Protein AF-A0A953YZH9-F1 (afdb_monomer_lite)

Foldseek 3Di:
DDPDDDPVVVVVVVVCVVVVVPVPVDVVVPDPDDDPDPDDDDDPVDPPVAPPVNVVVVVVVVVVVVVVVQVVCCVVVVHRD

Secondary structure (DSSP, 8-state):
------HHHHHHHHHHHHTT-GGG--GGGS----S--------TTS---S-HHHHHHHHHHHHHHHHHHHHHHHHHHTS--

Sequence (81 aa):
MADILGQAEVDALLKAVDAGDIDAVAPSAFGGGDSDANVSVYDFKRPERVGKDQLAALERLHEVFARNVAASLSSQLRAVV

Radius of gyration: 25.0 Å; chains: 1; bounding box: 37×30×70 Å

pLDDT: mean 73.9, std 18.2, range [36.56, 97.81]

Structure (mmCIF, N/CA/C/O backbone):
data_AF-A0A953YZH9-F1
#
_entry.id   AF-A0A953YZH9-F1
#
loop_
_atom_site.group_PDB
_atom_site.id
_atom_site.type_symbol
_atom_site.label_atom_id
_atom_site.label_alt_id
_atom_site.label_comp_id
_atom_site.label_asym_id
_atom_site.label_entity_id
_atom_site.label_seq_id
_atom_site.pdbx_PDB_ins_code
_atom_site.Cartn_x
_atom_site.Cartn_y
_atom_site.Cartn_z
_atom_site.occupancy
_atom_site.B_iso_or_equiv
_atom_site.auth_seq_id
_atom_site.auth_comp_id
_atom_site.auth_asym_id
_atom_site.auth_atom_id
_atom_site.pdbx_PDB_model_num
ATOM 1 N N . MET A 1 1 ? -5.015 15.308 -32.065 1.00 40.75 1 MET A N 1
ATOM 2 C CA . MET A 1 1 ? -4.594 15.468 -33.471 1.00 40.75 1 MET A CA 1
ATOM 3 C C . MET A 1 1 ? -3.272 14.737 -33.562 1.00 40.75 1 MET A C 1
ATOM 5 O O . MET A 1 1 ? -2.411 15.051 -32.757 1.00 40.75 1 MET A O 1
ATOM 9 N N . ALA A 1 2 ? -3.188 13.656 -34.338 1.00 45.53 2 ALA A N 1
ATOM 10 C CA . ALA A 1 2 ? -1.956 12.874 -34.427 1.00 45.53 2 ALA A CA 1
ATOM 11 C C . ALA A 1 2 ? -0.856 13.768 -35.015 1.00 45.53 2 ALA A C 1
ATOM 13 O O . ALA A 1 2 ? -1.123 14.429 -36.019 1.00 45.53 2 ALA A O 1
ATOM 14 N N . ASP A 1 3 ? 0.315 13.825 -34.378 1.00 62.31 3 ASP A N 1
ATOM 15 C CA . ASP A 1 3 ? 1.484 14.488 -34.959 1.00 62.31 3 ASP A CA 1
ATOM 16 C C . ASP A 1 3 ? 1.813 13.779 -36.271 1.00 62.31 3 ASP A C 1
ATOM 18 O O . ASP A 1 3 ? 2.168 12.599 -36.298 1.00 62.31 3 ASP A O 1
ATOM 22 N N . ILE A 1 4 ? 1.584 14.481 -37.376 1.00 70.12 4 ILE A N 1
ATOM 23 C CA . ILE A 1 4 ? 1.918 13.996 -38.708 1.00 70.12 4 ILE A CA 1
ATOM 24 C C . ILE A 1 4 ? 3.400 14.289 -38.892 1.00 70.12 4 ILE A C 1
ATOM 26 O O . ILE A 1 4 ? 3.788 15.454 -38.958 1.00 70.12 4 ILE A O 1
ATOM 30 N N . LEU A 1 5 ? 4.210 13.234 -38.965 1.00 74.94 5 LEU A N 1
ATOM 31 C CA . LEU A 1 5 ? 5.639 13.363 -39.220 1.00 74.94 5 LEU A CA 1
ATOM 32 C C . LEU A 1 5 ? 5.876 14.033 -40.576 1.00 74.94 5 LEU A C 1
ATOM 34 O O . LEU A 1 5 ? 5.198 13.745 -41.569 1.00 74.94 5 LEU A O 1
ATOM 38 N N . GLY A 1 6 ? 6.875 14.906 -40.619 1.00 81.94 6 GLY A N 1
ATOM 39 C CA . GLY A 1 6 ? 7.368 15.477 -41.861 1.00 81.94 6 GLY A CA 1
ATOM 40 C C . GLY A 1 6 ? 8.103 14.430 -42.700 1.00 81.94 6 GLY A C 1
ATOM 41 O O . GLY A 1 6 ? 8.703 13.491 -42.180 1.00 81.94 6 GLY A O 1
ATOM 42 N N . GLN A 1 7 ? 8.122 14.615 -44.022 1.00 79.50 7 GLN A N 1
ATOM 43 C CA . GLN A 1 7 ? 8.760 13.674 -44.955 1.00 79.50 7 GLN A CA 1
ATOM 44 C C . GLN A 1 7 ? 10.246 13.418 -44.633 1.00 79.50 7 GLN A C 1
ATOM 46 O O . GLN A 1 7 ? 10.729 12.299 -44.770 1.00 79.50 7 GLN A O 1
ATOM 51 N N . ALA A 1 8 ? 10.958 14.433 -44.140 1.00 76.69 8 ALA A N 1
ATOM 52 C CA . ALA A 1 8 ? 12.356 14.299 -43.734 1.00 76.69 8 ALA A CA 1
ATOM 53 C C . ALA A 1 8 ? 12.546 13.366 -42.522 1.00 76.69 8 ALA A C 1
ATOM 55 O O . ALA A 1 8 ? 13.557 12.674 -42.429 1.00 76.69 8 ALA A O 1
ATOM 56 N N . GLU A 1 9 ? 11.575 13.329 -41.608 1.00 73.88 9 GLU A N 1
ATOM 57 C CA . GLU A 1 9 ? 11.596 12.471 -40.419 1.00 73.88 9 GLU A CA 1
ATOM 58 C C . GLU A 1 9 ? 11.275 11.023 -40.800 1.00 73.88 9 GLU A C 1
ATOM 60 O O . GLU A 1 9 ? 11.918 10.093 -40.318 1.00 73.88 9 GLU A O 1
ATOM 65 N N . VAL A 1 10 ? 10.346 10.836 -41.742 1.00 79.38 10 VAL A N 1
ATOM 66 C CA . VAL A 1 10 ? 10.028 9.525 -42.325 1.00 79.38 10 VAL A CA 1
ATOM 67 C C . VAL A 1 10 ? 11.257 8.918 -43.007 1.00 79.38 10 VAL A C 1
ATOM 69 O O . VAL A 1 10 ? 11.597 7.763 -42.751 1.00 79.38 10 VAL A O 1
ATOM 72 N N . ASP A 1 11 ? 11.965 9.701 -43.821 1.00 82.06 11 ASP A N 1
ATOM 73 C CA . ASP A 1 11 ? 13.150 9.230 -44.545 1.00 82.06 11 ASP A CA 1
ATOM 74 C C . ASP A 1 11 ? 14.324 8.913 -43.599 1.00 82.06 11 ASP A C 1
ATOM 76 O O . ASP A 1 11 ? 15.102 7.987 -43.850 1.00 82.06 11 ASP A O 1
ATOM 80 N N . ALA A 1 12 ? 14.457 9.660 -42.499 1.00 79.31 12 ALA A N 1
ATOM 81 C CA . ALA A 1 12 ? 15.457 9.395 -41.469 1.00 79.31 12 ALA A CA 1
ATOM 82 C C . ALA A 1 12 ? 15.176 8.077 -40.728 1.00 79.31 12 ALA A C 1
ATOM 84 O O . ALA A 1 12 ? 16.093 7.278 -40.528 1.00 79.31 12 ALA A O 1
ATOM 85 N N . LEU A 1 13 ? 13.910 7.816 -40.384 1.00 76.62 13 LEU A N 1
ATOM 86 C CA . LEU A 1 13 ? 13.489 6.574 -39.732 1.00 76.62 13 LEU A CA 1
ATOM 87 C C . LEU A 1 13 ? 13.681 5.354 -40.640 1.00 76.62 13 LEU A C 1
ATOM 89 O O . LEU A 1 13 ? 14.191 4.332 -40.189 1.00 76.62 13 LEU A O 1
ATOM 93 N N . LEU A 1 14 ? 13.338 5.466 -41.925 1.00 80.06 14 LEU A N 1
ATOM 94 C CA . LEU A 1 14 ? 13.548 4.395 -42.906 1.00 80.06 14 LEU A CA 1
ATOM 95 C C . LEU A 1 14 ? 15.027 4.019 -43.039 1.00 80.06 14 LEU A C 1
ATOM 97 O O . LEU A 1 14 ? 15.366 2.839 -43.014 1.00 80.06 14 LEU A O 1
ATOM 101 N N . LYS A 1 15 ? 15.921 5.013 -43.095 1.00 81.31 15 LYS A N 1
ATOM 102 C CA . LYS A 1 15 ? 17.369 4.763 -43.144 1.00 81.31 15 LYS A CA 1
ATOM 103 C C . LYS A 1 15 ? 17.903 4.095 -41.879 1.00 81.31 15 LYS A C 1
ATOM 105 O O . LYS A 1 15 ? 18.774 3.237 -41.983 1.00 81.31 15 LYS A O 1
ATOM 110 N N . ALA A 1 16 ? 17.403 4.481 -40.705 1.00 75.50 16 ALA A N 1
ATOM 111 C CA . ALA A 1 16 ? 17.799 3.864 -39.439 1.00 75.50 16 ALA A CA 1
ATOM 112 C C . ALA A 1 16 ? 17.357 2.390 -39.358 1.00 75.50 16 ALA A C 1
ATOM 114 O O . ALA A 1 16 ? 18.126 1.538 -38.914 1.00 75.50 16 ALA A O 1
ATOM 115 N N . VAL A 1 17 ? 16.157 2.076 -39.863 1.00 76.62 17 VAL A N 1
ATOM 116 C CA . VAL A 1 17 ? 15.646 0.698 -39.963 1.00 76.62 17 VAL A CA 1
ATOM 117 C C . VAL A 1 17 ? 16.476 -0.139 -40.940 1.00 76.62 17 VAL A C 1
ATOM 119 O O . VAL A 1 17 ? 16.874 -1.248 -40.590 1.00 76.62 17 VAL A O 1
ATOM 122 N N . ASP A 1 18 ? 16.791 0.389 -42.126 1.00 77.38 18 ASP A N 1
ATOM 123 C CA . ASP A 1 18 ? 17.606 -0.318 -43.127 1.00 77.38 18 ASP A CA 1
ATOM 124 C C . ASP A 1 18 ? 19.050 -0.559 -42.657 1.00 77.38 18 ASP A C 1
ATOM 126 O O . ASP A 1 18 ? 19.664 -1.567 -43.012 1.00 77.38 18 ASP A O 1
ATOM 130 N N . ALA A 1 19 ? 19.599 0.340 -41.835 1.00 77.44 19 ALA A N 1
ATOM 131 C CA . ALA A 1 19 ? 20.927 0.191 -41.240 1.00 77.44 19 ALA A CA 1
ATOM 132 C C . ALA A 1 19 ? 20.966 -0.809 -40.067 1.00 77.44 19 ALA A C 1
ATOM 134 O O . ALA A 1 19 ? 22.050 -1.139 -39.586 1.00 77.44 19 ALA A O 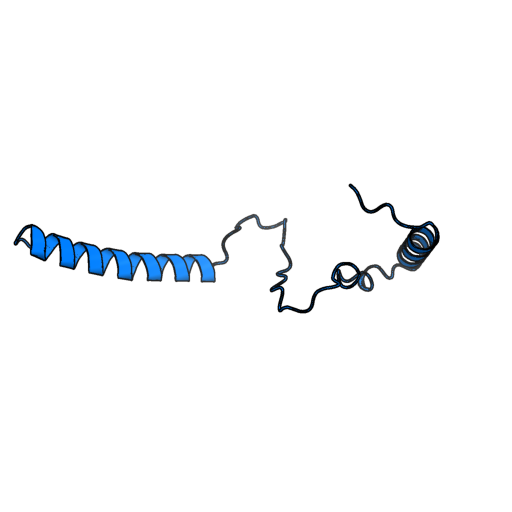1
ATOM 135 N N . GLY A 1 20 ? 19.806 -1.295 -39.605 1.00 63.84 20 GLY A N 1
ATOM 136 C CA . GLY A 1 20 ? 19.696 -2.193 -38.455 1.00 63.84 20 GLY A CA 1
ATOM 137 C C . GLY A 1 20 ? 20.022 -1.536 -37.108 1.00 63.84 20 GLY A C 1
ATOM 138 O O . GLY A 1 20 ? 20.160 -2.245 -36.113 1.00 63.84 20 GLY A O 1
ATOM 139 N N . ASP A 1 21 ? 20.126 -0.205 -37.059 1.00 59.69 21 ASP A N 1
ATOM 140 C CA . ASP A 1 21 ? 20.459 0.582 -35.866 1.00 59.69 21 ASP A CA 1
ATOM 141 C C . ASP A 1 21 ? 19.173 1.039 -35.158 1.00 59.69 21 ASP A C 1
ATOM 143 O O . ASP A 1 21 ? 18.804 2.213 -35.131 1.00 59.69 21 ASP A O 1
ATOM 147 N N . ILE A 1 22 ? 18.409 0.065 -34.657 1.00 58.84 22 ILE A N 1
ATOM 148 C CA . ILE A 1 22 ? 17.099 0.302 -34.021 1.00 58.84 22 ILE A CA 1
ATOM 149 C C . ILE A 1 22 ? 17.269 0.727 -32.545 1.00 58.84 22 ILE A C 1
ATOM 151 O O . ILE A 1 22 ? 16.326 1.214 -31.924 1.00 58.84 22 ILE A O 1
ATOM 155 N N . ASP A 1 23 ? 18.484 0.636 -31.996 1.00 55.19 23 ASP A N 1
ATOM 156 C CA . ASP A 1 23 ? 18.794 1.046 -30.619 1.00 55.19 23 ASP A CA 1
ATOM 157 C C . ASP A 1 23 ? 18.966 2.572 -30.461 1.00 55.19 23 ASP A C 1
ATOM 159 O O . ASP A 1 23 ? 18.954 3.084 -29.340 1.00 55.19 23 ASP A O 1
ATOM 163 N N . ALA A 1 24 ? 19.074 3.328 -31.562 1.00 51.56 24 ALA A N 1
ATOM 164 C CA . ALA A 1 24 ? 19.265 4.780 -31.530 1.00 51.56 24 ALA A CA 1
ATOM 165 C C . ALA A 1 24 ? 17.961 5.593 -31.415 1.00 51.56 24 ALA A C 1
ATOM 167 O O . ALA A 1 24 ? 18.008 6.781 -31.089 1.00 51.56 24 ALA A O 1
ATOM 168 N N . VAL A 1 25 ? 16.786 4.982 -31.617 1.00 50.03 25 VAL A N 1
ATOM 169 C CA . VAL A 1 25 ? 15.492 5.651 -31.380 1.00 50.03 25 VAL A CA 1
ATOM 170 C C . VAL A 1 25 ? 15.072 5.424 -29.929 1.00 50.03 25 VAL A C 1
ATOM 172 O O . VAL A 1 25 ? 14.027 4.857 -29.613 1.00 50.03 25 VAL A O 1
ATOM 175 N N . ALA A 1 26 ? 15.926 5.881 -29.015 1.00 46.50 26 ALA A N 1
ATOM 176 C CA . ALA A 1 26 ? 15.493 6.181 -27.663 1.00 46.50 26 ALA A CA 1
ATOM 177 C C . ALA A 1 26 ? 14.328 7.194 -27.737 1.00 46.50 26 ALA A C 1
ATOM 179 O O . ALA A 1 26 ? 14.312 8.057 -28.620 1.00 46.50 26 ALA A O 1
ATOM 180 N N . PRO A 1 27 ? 13.357 7.157 -26.809 1.00 47.53 27 PRO A N 1
ATOM 181 C CA . PRO A 1 27 ? 12.203 8.063 -26.797 1.00 47.53 27 PRO A CA 1
ATOM 182 C C . PRO A 1 27 ? 12.565 9.540 -26.528 1.00 47.53 27 PRO A C 1
ATOM 184 O O . PRO A 1 27 ? 11.687 10.349 -26.250 1.00 47.53 27 PRO A O 1
ATOM 187 N N . SER A 1 28 ? 13.836 9.929 -26.642 1.00 49.78 28 SER A N 1
ATOM 188 C CA . SER A 1 28 ? 14.314 11.304 -26.479 1.00 49.78 28 SER A CA 1
ATOM 189 C C . SER A 1 28 ? 13.878 12.252 -27.602 1.00 49.78 28 SER A C 1
ATOM 191 O O . SER A 1 28 ? 14.045 13.460 -27.459 1.00 49.78 28 SER A O 1
ATOM 193 N N . ALA A 1 29 ? 13.278 11.751 -28.688 1.00 44.09 29 ALA A N 1
ATOM 194 C CA . ALA A 1 29 ? 12.649 12.600 -29.703 1.00 44.09 29 ALA A CA 1
ATOM 195 C C . ALA A 1 29 ? 11.261 13.133 -29.282 1.00 44.09 29 ALA A C 1
ATOM 197 O O . ALA A 1 29 ? 10.763 14.079 -29.887 1.00 44.09 29 ALA A O 1
ATOM 198 N N . PHE A 1 30 ? 10.649 12.577 -28.227 1.00 47.97 30 PHE A N 1
ATOM 199 C CA . PHE A 1 30 ? 9.362 13.027 -27.688 1.00 47.97 30 PHE A CA 1
ATOM 200 C C . PHE A 1 30 ? 9.548 13.587 -26.278 1.00 47.97 30 PHE A C 1
ATOM 202 O O . PHE A 1 30 ? 9.325 12.896 -25.288 1.00 47.97 30 PHE A O 1
ATOM 209 N N . GLY A 1 31 ? 9.966 14.846 -26.157 1.00 41.44 31 GLY A N 1
ATOM 210 C CA . GLY A 1 31 ? 10.089 15.436 -24.826 1.00 41.44 31 GLY A CA 1
ATOM 211 C C . GLY A 1 31 ? 10.758 16.794 -24.785 1.00 41.44 31 GLY A C 1
ATOM 212 O O . GLY A 1 31 ? 11.796 16.953 -24.153 1.00 41.44 31 GLY A O 1
ATOM 213 N N . GLY A 1 32 ? 10.145 17.801 -25.406 1.00 39.94 32 GLY A N 1
ATOM 214 C CA . GLY A 1 32 ? 10.324 19.163 -24.915 1.00 39.94 32 GLY A CA 1
ATOM 215 C C . GLY A 1 32 ? 9.655 19.266 -23.545 1.00 39.94 32 GLY A C 1
ATOM 216 O O . GLY A 1 32 ? 8.439 19.412 -23.472 1.00 39.94 32 GLY A O 1
ATOM 217 N N . GLY A 1 33 ? 10.425 19.133 -22.467 1.00 36.56 33 GLY A N 1
ATOM 218 C CA . GLY A 1 33 ? 9.889 19.238 -21.113 1.00 36.56 33 GLY A CA 1
ATOM 219 C C . GLY A 1 33 ? 10.775 18.583 -20.070 1.00 36.56 33 GLY A C 1
ATOM 220 O O . GLY A 1 33 ? 10.556 17.441 -19.690 1.00 36.56 33 GLY A O 1
ATOM 221 N N . ASP A 1 34 ? 11.759 19.346 -19.620 1.00 48.62 34 ASP A N 1
ATOM 222 C CA . ASP A 1 34 ? 12.534 19.146 -18.402 1.00 48.62 34 ASP A CA 1
ATOM 223 C C . ASP A 1 34 ? 11.611 18.845 -17.203 1.00 48.62 34 ASP A C 1
ATOM 225 O O . ASP A 1 34 ? 10.810 19.701 -16.825 1.00 48.62 34 ASP A O 1
ATOM 229 N N . SER A 1 35 ? 11.660 17.616 -16.678 1.00 48.44 35 SER A N 1
ATOM 230 C CA . SER A 1 35 ? 11.238 17.176 -15.333 1.00 48.44 35 SER A CA 1
ATOM 231 C C . SER A 1 35 ? 11.277 15.649 -15.297 1.00 48.44 35 SER A C 1
ATOM 233 O O . SER A 1 35 ? 10.371 15.029 -15.843 1.00 48.44 35 SER A O 1
ATOM 235 N N . ASP A 1 36 ? 12.308 15.060 -14.683 1.00 53.75 36 ASP A N 1
ATOM 236 C CA . ASP A 1 36 ? 12.348 13.730 -14.038 1.00 53.75 36 ASP A CA 1
ATOM 237 C C . ASP A 1 36 ? 11.165 12.771 -14.304 1.00 53.75 36 ASP A C 1
ATOM 239 O O . ASP A 1 36 ? 10.477 12.301 -13.389 1.00 53.75 36 ASP A O 1
ATOM 243 N N . ALA A 1 37 ? 10.914 12.433 -15.566 1.00 55.66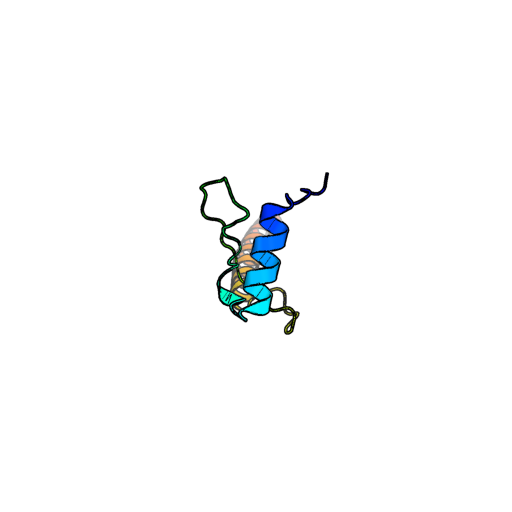 37 ALA A N 1
ATOM 244 C CA . ALA A 1 37 ? 9.953 11.405 -15.893 1.00 55.66 37 ALA A CA 1
ATOM 245 C C . ALA A 1 37 ? 10.653 10.086 -15.579 1.00 55.66 37 ALA A C 1
ATOM 247 O O . ALA A 1 37 ? 11.539 9.651 -16.311 1.00 55.66 37 ALA A O 1
ATOM 248 N N . ASN A 1 38 ? 10.283 9.468 -14.455 1.00 56.94 38 ASN A N 1
ATOM 249 C CA . ASN A 1 38 ? 10.622 8.085 -14.122 1.00 56.94 38 ASN A CA 1
ATOM 250 C C . ASN A 1 38 ? 10.024 7.151 -15.191 1.00 56.94 38 ASN A C 1
ATOM 252 O O . ASN A 1 38 ? 8.990 6.512 -14.989 1.00 56.94 38 ASN A O 1
ATOM 256 N N . VAL A 1 39 ? 10.643 7.111 -16.369 1.00 62.72 39 VAL A N 1
ATOM 257 C CA . VAL A 1 39 ? 10.261 6.231 -17.467 1.00 62.72 39 VAL A CA 1
ATOM 258 C C . VAL A 1 39 ? 10.808 4.847 -17.136 1.00 62.72 39 VAL A C 1
ATOM 260 O O . VAL A 1 39 ? 11.996 4.573 -17.284 1.00 62.72 39 VAL A O 1
ATOM 263 N N . SER A 1 40 ? 9.935 3.969 -16.642 1.00 67.12 40 SER A N 1
ATOM 264 C CA . SER A 1 40 ? 10.254 2.559 -16.423 1.00 67.12 40 SER A CA 1
ATOM 265 C C . SER A 1 40 ? 9.902 1.755 -17.673 1.00 67.12 40 SER A C 1
ATOM 267 O O . SER A 1 40 ? 8.776 1.822 -18.167 1.00 67.12 40 SER A O 1
ATOM 269 N N . VAL A 1 41 ? 10.870 0.997 -18.193 1.00 71.00 41 VAL A N 1
ATOM 270 C CA . VAL A 1 41 ? 10.666 0.079 -19.322 1.00 71.00 41 VAL A CA 1
ATOM 271 C C . VAL A 1 41 ? 9.678 -1.014 -18.903 1.00 71.00 41 VAL A C 1
ATOM 273 O O . VAL A 1 41 ? 9.950 -1.790 -17.988 1.00 71.00 41 VAL A O 1
ATOM 276 N N . TYR A 1 42 ? 8.519 -1.065 -19.565 1.00 64.62 42 TYR A N 1
ATOM 277 C CA . TYR A 1 42 ? 7.439 -1.999 -19.242 1.00 64.62 42 TYR A CA 1
ATOM 278 C C . TYR A 1 42 ? 7.588 -3.308 -20.030 1.00 64.62 42 TYR A C 1
ATOM 280 O O . TYR A 1 42 ? 7.454 -3.329 -21.254 1.00 64.62 42 TYR A O 1
ATOM 288 N N . ASP A 1 43 ? 7.846 -4.415 -19.330 1.00 72.19 43 ASP A N 1
ATOM 289 C CA . ASP A 1 43 ? 7.935 -5.743 -19.943 1.00 72.19 43 ASP A CA 1
ATOM 290 C C . ASP A 1 43 ? 6.541 -6.379 -20.092 1.00 72.19 43 ASP A C 1
ATOM 292 O O . ASP A 1 43 ? 5.971 -6.948 -19.161 1.00 72.19 43 ASP A O 1
ATOM 296 N N . PHE A 1 44 ? 5.996 -6.318 -21.308 1.00 65.06 44 PHE A N 1
ATOM 297 C CA . PHE A 1 44 ? 4.693 -6.892 -21.655 1.00 65.06 44 PHE A CA 1
ATOM 298 C C . PHE A 1 44 ? 4.636 -8.427 -21.569 1.00 65.06 44 PHE A C 1
ATOM 300 O O . PHE A 1 44 ? 3.541 -8.991 -21.624 1.00 65.06 44 PHE A O 1
ATOM 307 N N . LYS A 1 45 ? 5.774 -9.126 -21.439 1.00 64.56 45 LYS A N 1
ATOM 308 C CA . LYS A 1 45 ? 5.807 -10.596 -21.341 1.00 64.56 45 LYS A CA 1
ATOM 309 C C . LYS A 1 45 ? 5.451 -11.108 -19.945 1.00 64.56 45 LYS A C 1
ATOM 311 O O . LYS A 1 45 ? 5.103 -12.281 -19.813 1.00 64.56 45 LYS A O 1
ATOM 316 N N . ARG A 1 46 ? 5.522 -10.260 -18.911 1.00 60.41 46 ARG A N 1
ATOM 317 C CA . ARG A 1 46 ? 5.190 -10.611 -17.521 1.00 60.41 46 ARG A CA 1
ATOM 318 C C . ARG A 1 46 ? 4.161 -9.626 -16.960 1.00 60.41 46 ARG A C 1
ATOM 320 O O . ARG A 1 46 ? 4.529 -8.580 -16.439 1.00 60.41 46 ARG A O 1
ATOM 327 N N . PRO A 1 47 ? 2.858 -9.946 -17.045 1.00 60.91 47 PRO A N 1
ATOM 328 C CA . PRO A 1 47 ? 1.765 -9.023 -16.730 1.00 60.91 47 PRO A CA 1
ATOM 329 C C . PRO A 1 47 ? 1.546 -8.776 -15.228 1.00 60.91 47 PRO A C 1
ATOM 331 O O . PRO A 1 47 ? 0.511 -8.230 -14.844 1.00 60.91 47 PRO A O 1
ATOM 334 N N . GLU A 1 48 ? 2.486 -9.149 -14.362 1.00 63.09 48 GLU A N 1
ATOM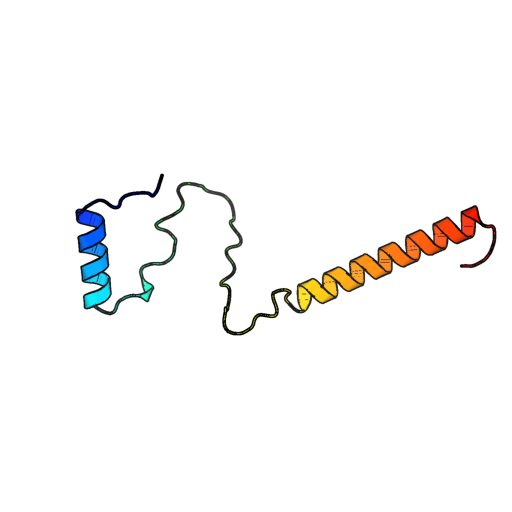 335 C CA . GLU A 1 48 ? 2.477 -8.772 -12.950 1.00 63.09 48 GLU A CA 1
ATOM 336 C C . GLU A 1 48 ? 2.822 -7.278 -12.820 1.00 63.09 48 GLU A C 1
ATOM 338 O O . GLU A 1 48 ? 3.928 -6.869 -12.490 1.00 63.09 48 GLU A O 1
ATOM 343 N N . ARG A 1 49 ? 1.807 -6.459 -13.136 1.00 64.19 49 ARG A N 1
ATOM 344 C CA . ARG A 1 49 ? 1.757 -4.984 -13.183 1.00 64.19 49 ARG A CA 1
ATOM 345 C C . ARG A 1 49 ? 2.143 -4.280 -11.882 1.00 64.19 49 ARG A C 1
ATOM 347 O O . ARG A 1 49 ? 2.202 -3.056 -11.861 1.00 64.19 49 ARG A O 1
ATOM 354 N N . VAL A 1 50 ? 2.371 -5.037 -10.814 1.00 65.81 50 VAL A N 1
ATOM 355 C CA . VAL A 1 50 ? 2.778 -4.534 -9.508 1.00 65.81 50 VAL A CA 1
ATOM 356 C C . VAL A 1 50 ? 4.091 -5.215 -9.159 1.00 65.81 50 VAL A C 1
ATOM 358 O O . VAL A 1 50 ? 4.133 -6.422 -8.920 1.00 65.81 50 VAL A O 1
ATOM 361 N N . GLY A 1 51 ? 5.176 -4.441 -9.163 1.00 78.81 51 GLY A N 1
ATOM 362 C CA . GLY A 1 51 ? 6.485 -4.949 -8.761 1.00 78.81 51 GLY A CA 1
ATOM 363 C C . GLY A 1 51 ? 6.436 -5.488 -7.329 1.00 78.81 51 GLY A C 1
ATOM 364 O O . GLY A 1 51 ? 5.680 -4.986 -6.498 1.00 78.81 51 GLY A O 1
ATOM 365 N N . LYS A 1 52 ? 7.261 -6.490 -7.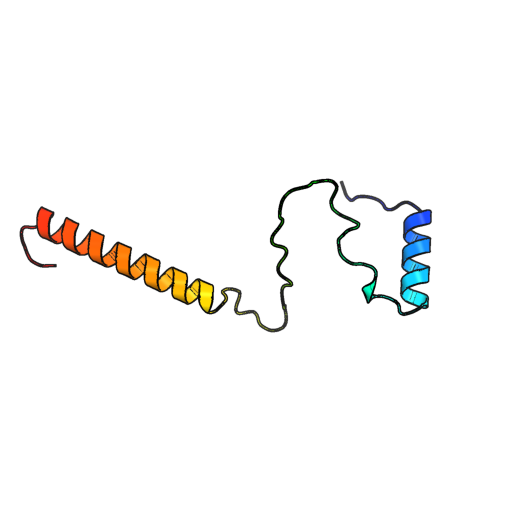008 1.00 78.44 52 LYS A N 1
ATOM 366 C CA . LYS A 1 52 ? 7.328 -7.063 -5.648 1.00 78.44 52 LYS A CA 1
ATOM 367 C C . LYS A 1 52 ? 7.530 -5.993 -4.569 1.00 78.44 52 LYS A C 1
ATOM 369 O O . LYS A 1 52 ? 6.912 -6.063 -3.513 1.00 78.44 52 LYS A O 1
ATOM 374 N N . ASP A 1 53 ? 8.311 -4.963 -4.876 1.00 81.19 53 ASP A N 1
ATOM 375 C CA . ASP A 1 53 ? 8.547 -3.833 -3.975 1.00 81.19 53 ASP A CA 1
ATOM 376 C C . ASP A 1 53 ? 7.292 -2.977 -3.756 1.00 81.19 53 ASP A C 1
ATOM 378 O O . ASP A 1 53 ? 7.061 -2.483 -2.654 1.00 81.19 53 ASP A O 1
ATOM 382 N N . GLN A 1 54 ? 6.443 -2.834 -4.777 1.00 84.25 54 GLN A N 1
ATOM 383 C CA . GLN A 1 54 ? 5.166 -2.126 -4.666 1.00 84.25 54 GLN A CA 1
ATOM 384 C C . GLN A 1 54 ? 4.158 -2.925 -3.828 1.00 84.25 54 GLN A C 1
ATOM 386 O O . GLN A 1 54 ? 3.428 -2.333 -3.037 1.00 84.25 54 GLN A O 1
ATOM 391 N N . LEU A 1 55 ? 4.155 -4.260 -3.936 1.00 87.12 55 LEU A N 1
ATOM 392 C CA . LEU A 1 55 ? 3.363 -5.121 -3.049 1.00 87.12 55 LEU A CA 1
ATOM 393 C C . LEU A 1 55 ? 3.838 -5.008 -1.598 1.00 87.12 55 LEU A C 1
ATOM 395 O O . LEU A 1 55 ? 3.022 -4.782 -0.710 1.00 87.12 55 LEU A O 1
ATOM 399 N N . ALA A 1 56 ? 5.150 -5.060 -1.360 1.00 88.00 56 ALA A N 1
ATOM 400 C CA . ALA A 1 56 ? 5.715 -4.884 -0.022 1.00 88.00 56 ALA A CA 1
ATOM 401 C C . ALA A 1 56 ? 5.415 -3.489 0.561 1.00 88.00 56 ALA A C 1
ATOM 403 O O . ALA A 1 56 ? 5.149 -3.344 1.755 1.00 88.00 56 ALA A O 1
ATOM 404 N N . ALA A 1 57 ? 5.429 -2.442 -0.270 1.00 92.38 57 ALA A N 1
ATOM 405 C CA . ALA A 1 57 ? 5.014 -1.103 0.142 1.00 92.38 57 ALA A CA 1
ATOM 406 C C . ALA A 1 57 ? 3.526 -1.061 0.525 1.00 92.38 57 ALA A C 1
ATOM 408 O O . ALA A 1 57 ? 3.163 -0.448 1.531 1.00 92.38 57 ALA A O 1
ATOM 409 N N . LEU A 1 58 ? 2.674 -1.743 -0.244 1.00 93.50 58 LEU A N 1
ATOM 410 C CA . LEU A 1 58 ? 1.246 -1.839 0.028 1.00 93.50 58 LEU A CA 1
ATOM 411 C C . LEU A 1 58 ? 0.968 -2.607 1.327 1.00 93.50 58 LEU A C 1
ATOM 413 O O . LEU A 1 58 ? 0.151 -2.154 2.124 1.00 93.50 58 LEU A O 1
ATOM 417 N N . GLU A 1 59 ? 1.678 -3.703 1.595 1.00 95.31 59 GLU A N 1
ATOM 418 C CA . GLU A 1 59 ? 1.582 -4.446 2.860 1.00 95.31 59 GLU A CA 1
ATOM 419 C C . GLU A 1 59 ? 1.927 -3.569 4.069 1.00 95.31 59 GLU A C 1
ATOM 421 O O . GLU A 1 59 ? 1.143 -3.492 5.016 1.00 95.31 59 GLU A O 1
ATOM 426 N N . ARG A 1 60 ? 3.040 -2.823 4.012 1.00 96.31 60 ARG A N 1
ATOM 427 C CA . ARG A 1 60 ? 3.436 -1.895 5.091 1.00 96.31 60 ARG A CA 1
ATOM 428 C C . ARG A 1 60 ? 2.392 -0.807 5.334 1.00 96.31 60 ARG A C 1
ATOM 430 O O . ARG A 1 60 ? 2.122 -0.453 6.480 1.00 96.31 60 ARG A O 1
ATOM 437 N N . LEU A 1 61 ? 1.798 -0.273 4.266 1.00 97.19 61 LEU A N 1
ATOM 438 C CA . LEU A 1 61 ? 0.734 0.725 4.374 1.00 97.19 61 LEU A CA 1
ATOM 439 C C . LEU A 1 61 ? -0.479 0.146 5.113 1.00 97.19 61 LEU A C 1
ATOM 441 O O . LEU A 1 61 ? -1.013 0.788 6.020 1.00 97.19 61 LEU A O 1
ATOM 445 N N . HIS A 1 62 ? -0.883 -1.076 4.761 1.00 97.69 62 HIS A N 1
ATOM 446 C CA . HIS A 1 62 ? -2.015 -1.745 5.398 1.00 97.69 62 HIS A CA 1
ATOM 447 C C . HIS A 1 62 ? -1.736 -2.112 6.858 1.00 97.69 62 HIS A C 1
ATOM 449 O O . HIS A 1 62 ? -2.633 -1.969 7.686 1.00 97.69 62 HIS A O 1
ATOM 455 N N . GLU A 1 63 ? -0.512 -2.515 7.202 1.00 97.50 63 GLU A N 1
ATOM 456 C CA . GLU A 1 63 ? -0.121 -2.796 8.589 1.00 97.50 63 GLU A CA 1
ATOM 457 C C . GLU A 1 63 ? -0.309 -1.563 9.488 1.00 97.50 63 GLU A C 1
ATOM 459 O O . GLU A 1 63 ? -0.960 -1.629 10.535 1.00 97.50 63 GLU A O 1
ATOM 464 N N . VAL A 1 64 ? 0.204 -0.407 9.053 1.00 97.62 64 VAL A N 1
ATOM 465 C CA . VAL A 1 64 ? 0.076 0.854 9.801 1.00 97.62 64 VAL A CA 1
ATOM 466 C C . VAL A 1 64 ? -1.388 1.283 9.899 1.00 97.62 64 VAL A C 1
ATOM 468 O O . VAL A 1 64 ? -1.847 1.679 10.974 1.00 97.62 64 VAL A O 1
ATOM 471 N N . PHE A 1 65 ? -2.138 1.180 8.800 1.00 97.81 65 PHE A N 1
ATOM 472 C CA . PHE A 1 65 ? -3.567 1.483 8.788 1.00 97.81 65 PHE A CA 1
ATOM 473 C C . PHE A 1 65 ? -4.337 0.617 9.792 1.00 97.81 65 PHE A C 1
ATOM 475 O O . PHE A 1 65 ? -5.050 1.157 10.639 1.00 97.81 65 PHE A O 1
ATOM 482 N N . ALA A 1 66 ? -4.155 -0.705 9.746 1.00 97.50 66 ALA A N 1
ATOM 483 C CA . ALA A 1 66 ? -4.845 -1.644 10.623 1.00 97.50 66 ALA A CA 1
ATOM 484 C C . ALA A 1 66 ? -4.547 -1.359 12.099 1.00 97.50 66 ALA A C 1
ATOM 486 O O . ALA A 1 66 ? -5.466 -1.314 12.915 1.00 97.50 66 ALA A O 1
ATOM 487 N N . ARG A 1 67 ? -3.283 -1.074 12.438 1.00 96.44 67 ARG A N 1
ATOM 488 C CA . ARG A 1 67 ? -2.886 -0.728 13.808 1.00 96.44 67 ARG A CA 1
ATOM 489 C C . ARG A 1 67 ? -3.571 0.545 14.312 1.00 96.44 67 ARG A C 1
ATOM 491 O O . ARG A 1 67 ? -4.051 0.577 15.444 1.00 96.44 67 ARG A O 1
ATOM 498 N N . ASN A 1 68 ? -3.643 1.579 13.477 1.00 97.38 68 ASN A N 1
ATOM 499 C CA . ASN A 1 68 ? -4.302 2.838 13.831 1.00 97.38 68 ASN A CA 1
ATOM 500 C C . ASN A 1 68 ? -5.819 2.668 13.977 1.00 97.38 68 ASN A C 1
ATOM 502 O O . ASN A 1 68 ? -6.420 3.206 14.909 1.00 97.38 68 ASN A O 1
ATOM 506 N N . VAL A 1 69 ? -6.436 1.897 13.081 1.00 97.25 69 VAL A N 1
ATOM 507 C CA . VAL A 1 69 ? -7.870 1.598 13.129 1.00 97.25 69 VAL A CA 1
ATOM 508 C C . VAL A 1 69 ? -8.217 0.779 14.368 1.00 97.25 69 VAL A C 1
ATOM 510 O O . VAL A 1 69 ? -9.158 1.144 15.068 1.00 97.25 69 VAL A O 1
ATOM 513 N N . ALA A 1 70 ? -7.437 -0.253 14.696 1.00 96.31 70 ALA A N 1
ATOM 514 C CA . ALA A 1 70 ? -7.634 -1.062 15.899 1.00 96.31 70 ALA A CA 1
ATOM 515 C C . ALA A 1 70 ? -7.533 -0.216 17.179 1.00 96.31 70 ALA A C 1
ATOM 517 O O . ALA A 1 70 ? -8.395 -0.310 18.053 1.00 96.31 70 ALA A O 1
ATOM 518 N N . ALA A 1 71 ? -6.542 0.680 17.267 1.00 96.00 71 ALA A N 1
ATOM 519 C CA . ALA A 1 71 ? -6.401 1.593 18.402 1.00 96.00 71 ALA A CA 1
ATOM 520 C C . ALA A 1 71 ? -7.591 2.565 18.522 1.00 96.00 71 ALA A C 1
ATOM 522 O O . ALA A 1 71 ? -8.124 2.771 19.615 1.00 96.00 71 ALA A O 1
ATOM 523 N N . SER A 1 72 ? -8.033 3.134 17.397 1.00 96.88 72 SER A N 1
ATOM 524 C CA . SER A 1 72 ? -9.183 4.044 17.348 1.00 96.88 72 SER A CA 1
ATOM 525 C C . SER A 1 72 ? -10.481 3.340 17.754 1.00 96.88 72 SER A C 1
ATOM 527 O O . SER A 1 72 ? -11.199 3.816 18.634 1.00 96.88 72 SER A O 1
ATOM 529 N N . LEU A 1 73 ? -10.752 2.165 17.179 1.00 96.31 73 LEU A N 1
ATOM 530 C CA . LEU A 1 73 ? -11.922 1.351 17.508 1.00 96.31 73 LEU A CA 1
ATOM 531 C C . LEU A 1 73 ? -11.903 0.911 18.969 1.00 96.31 73 LEU A C 1
ATOM 533 O O . LEU A 1 73 ? -12.925 1.022 19.642 1.00 96.31 73 LEU A O 1
ATOM 537 N N . SER A 1 74 ? -10.744 0.492 19.482 1.00 96.25 74 SER A N 1
ATOM 538 C CA . SER A 1 74 ? -10.614 0.097 20.884 1.00 96.25 74 SER A CA 1
ATOM 539 C C . SER A 1 74 ? -10.962 1.244 21.835 1.00 96.25 74 SER A C 1
ATOM 541 O O . SER A 1 74 ? -11.644 1.050 22.843 1.00 96.25 74 SER A O 1
ATOM 543 N N . SER A 1 75 ? -10.547 2.467 21.489 1.00 94.81 75 SER A N 1
ATOM 544 C CA . SER A 1 75 ? -10.898 3.673 22.242 1.00 94.81 75 SER A CA 1
ATOM 545 C C . SER A 1 75 ? -12.398 3.984 22.179 1.00 94.81 75 SER A C 1
ATOM 547 O O . SER A 1 75 ? -13.016 4.223 23.217 1.00 94.81 75 SER A O 1
ATOM 549 N N . GLN A 1 76 ? -12.997 3.940 20.985 1.00 96.00 76 GLN A N 1
ATOM 550 C CA . GLN A 1 76 ? -14.416 4.251 20.787 1.00 96.00 76 GLN A CA 1
ATOM 551 C C . GLN A 1 76 ? -15.339 3.236 21.465 1.00 96.00 76 GLN A C 1
ATOM 553 O O . GLN A 1 76 ? -16.325 3.615 22.100 1.00 96.00 76 GLN A O 1
ATOM 558 N N . LEU A 1 77 ? -15.012 1.950 21.350 1.00 95.81 77 LEU A N 1
ATOM 559 C CA . LEU A 1 77 ? -15.830 0.857 21.869 1.00 95.81 77 LEU A CA 1
ATOM 560 C C . LEU A 1 77 ? -15.536 0.542 23.338 1.00 95.81 77 LEU A C 1
ATOM 562 O O . LEU A 1 77 ? -16.299 -0.198 23.956 1.00 95.81 77 LEU A O 1
ATOM 566 N N . ARG A 1 78 ? -14.465 1.111 23.915 1.00 93.31 78 ARG A N 1
ATOM 567 C CA . ARG A 1 78 ? -13.982 0.790 25.271 1.00 93.31 78 ARG A CA 1
ATOM 568 C C . ARG A 1 78 ? -13.813 -0.720 25.487 1.00 93.31 78 ARG A C 1
ATOM 570 O O . ARG A 1 78 ? -14.082 -1.241 26.566 1.00 93.31 78 ARG A O 1
ATOM 577 N N . ALA A 1 79 ? -13.364 -1.411 24.450 1.00 88.81 79 ALA A N 1
ATOM 578 C CA . ALA A 1 79 ? -13.105 -2.842 24.431 1.00 88.81 79 ALA A CA 1
ATOM 579 C C . ALA A 1 79 ? -11.893 -3.098 23.534 1.00 88.81 79 ALA A C 1
ATOM 581 O O . ALA A 1 79 ? -11.654 -2.330 22.611 1.00 88.81 79 ALA A O 1
ATOM 582 N N . VAL A 1 80 ? -11.116 -4.144 23.808 1.00 85.19 80 VAL A N 1
ATOM 583 C CA . VAL A 1 80 ? -9.963 -4.490 22.964 1.00 85.19 80 VAL A CA 1
ATOM 584 C C . VAL A 1 80 ? -10.476 -5.089 21.655 1.00 85.19 80 VAL A C 1
ATOM 586 O O . VAL A 1 80 ? -11.258 -6.040 21.693 1.00 85.19 80 VAL A O 1
ATOM 589 N N . VAL A 1 81 ? -10.041 -4.516 20.531 1.00 68.94 81 VAL A N 1
ATOM 590 C CA . VAL A 1 81 ? -10.340 -4.962 19.160 1.00 68.94 81 VAL A CA 1
ATOM 591 C C . VAL A 1 81 ? -9.048 -5.326 18.449 1.00 68.94 81 VAL A C 1
ATOM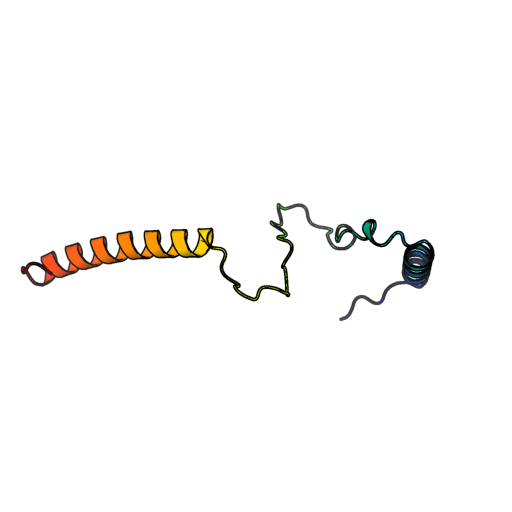 593 O O . VAL A 1 81 ? -8.084 -4.535 18.562 1.00 68.94 81 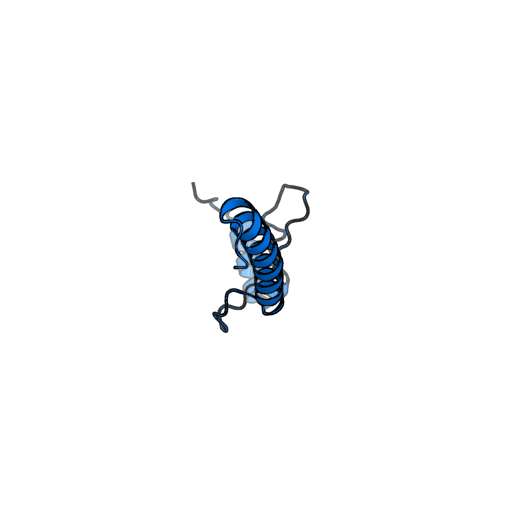VAL A O 1
#